Protein AF-A0AA88U934-F1 (afdb_monomer_lite)

Structure (mmCIF, N/CA/C/O backbone):
data_AF-A0AA88U934-F1
#
_entry.id   AF-A0AA88U934-F1
#
loop_
_atom_site.group_PDB
_atom_site.id
_atom_site.type_symbol
_atom_site.label_atom_id
_atom_site.label_alt_id
_atom_site.label_comp_id
_atom_site.label_asym_id
_atom_site.label_entity_id
_atom_site.label_seq_id
_atom_site.pdbx_PDB_ins_code
_atom_site.Cartn_x
_atom_site.Cartn_y
_atom_site.Cartn_z
_atom_site.occupancy
_atom_site.B_iso_or_equiv
_atom_site.auth_seq_id
_atom_site.auth_comp_id
_atom_site.auth_asym_id
_atom_site.auth_atom_id
_atom_site.pdbx_PDB_model_num
ATOM 1 N N . MET A 1 1 ? -17.534 15.400 -15.052 1.00 32.34 1 MET A N 1
ATOM 2 C CA . MET A 1 1 ? -16.244 15.448 -14.337 1.00 32.34 1 MET A CA 1
ATOM 3 C C . MET A 1 1 ? -16.320 14.357 -13.287 1.00 32.34 1 MET A C 1
ATOM 5 O O . MET A 1 1 ? -17.087 14.503 -12.347 1.00 32.34 1 MET A O 1
ATOM 9 N N . ALA A 1 2 ? -15.737 13.192 -13.571 1.00 30.66 2 ALA A N 1
ATOM 10 C CA . ALA A 1 2 ? -15.946 11.992 -12.768 1.00 30.66 2 ALA A CA 1
ATOM 11 C C . ALA A 1 2 ? -15.254 12.165 -11.412 1.00 30.66 2 ALA A C 1
ATOM 13 O O . ALA A 1 2 ? -14.032 12.274 -11.350 1.00 30.66 2 ALA A O 1
ATOM 14 N N . ALA A 1 3 ? -16.046 12.239 -10.345 1.00 33.84 3 ALA A N 1
ATOM 15 C CA . ALA A 1 3 ? -15.540 12.045 -9.000 1.00 33.84 3 ALA A CA 1
ATOM 16 C C . ALA A 1 3 ? -15.044 10.596 -8.919 1.00 33.84 3 ALA A C 1
ATOM 18 O O . ALA A 1 3 ? -15.807 9.667 -9.183 1.00 33.84 3 ALA A O 1
ATOM 19 N N . CYS A 1 4 ? -13.753 10.408 -8.645 1.00 28.98 4 CYS A N 1
ATOM 20 C CA . CYS A 1 4 ? -13.184 9.084 -8.436 1.00 28.98 4 CYS A CA 1
ATOM 21 C C . CYS A 1 4 ? -13.933 8.396 -7.281 1.00 28.98 4 CYS A C 1
ATOM 23 O O . CYS A 1 4 ? -13.966 8.957 -6.185 1.00 28.98 4 CYS A O 1
ATOM 25 N N . PRO A 1 5 ? -14.497 7.194 -7.485 1.00 45.84 5 PRO A N 1
ATOM 26 C CA . PRO A 1 5 ? -15.273 6.501 -6.456 1.00 45.84 5 PRO A CA 1
ATOM 27 C C . PRO A 1 5 ? -14.431 6.030 -5.252 1.00 45.84 5 PRO A C 1
ATOM 29 O O . PRO A 1 5 ? -14.993 5.637 -4.240 1.00 45.84 5 PRO A O 1
ATOM 32 N N . PHE A 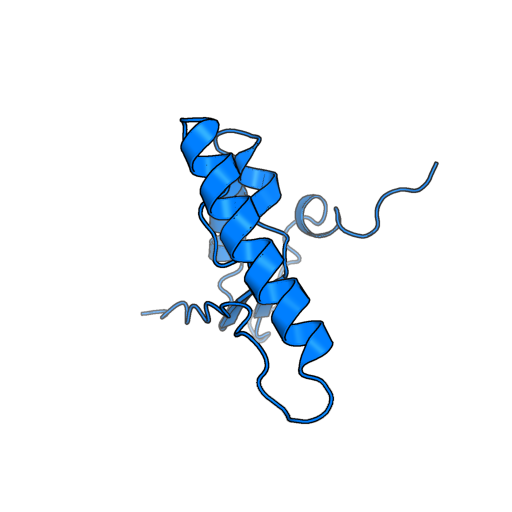1 6 ? -13.098 6.115 -5.323 1.00 43.94 6 PHE A N 1
ATOM 33 C CA . PHE A 1 6 ? -12.167 5.586 -4.315 1.00 43.94 6 PHE A CA 1
ATOM 34 C C . PHE A 1 6 ? -11.698 6.599 -3.254 1.00 43.94 6 PHE A C 1
ATOM 36 O O . PHE A 1 6 ? -11.078 6.220 -2.270 1.00 43.94 6 PHE A O 1
ATOM 43 N N . ALA A 1 7 ? -12.067 7.883 -3.360 1.00 34.25 7 ALA A N 1
ATOM 44 C CA . ALA A 1 7 ? -11.812 8.860 -2.289 1.00 34.25 7 ALA A CA 1
ATOM 45 C C . ALA A 1 7 ? -12.725 8.677 -1.051 1.00 34.25 7 ALA A C 1
ATOM 47 O O . ALA A 1 7 ? -12.629 9.450 -0.096 1.00 34.25 7 ALA A O 1
ATOM 48 N N . PHE A 1 8 ? -13.613 7.675 -1.071 1.00 38.19 8 PHE A N 1
ATOM 49 C CA . PHE A 1 8 ? -14.667 7.455 -0.079 1.00 38.19 8 PHE A CA 1
ATOM 50 C C . PHE A 1 8 ? -14.126 7.283 1.352 1.00 38.19 8 PHE A C 1
ATOM 52 O O . PHE A 1 8 ? -14.714 7.809 2.288 1.00 38.19 8 PHE A O 1
ATOM 59 N N . PHE A 1 9 ? -12.945 6.679 1.535 1.00 41.16 9 PHE A N 1
ATOM 60 C CA . PHE A 1 9 ? -12.376 6.451 2.874 1.00 41.16 9 PHE A CA 1
ATOM 61 C C . PHE A 1 9 ? -11.824 7.718 3.563 1.00 41.16 9 PHE A C 1
ATOM 63 O O . PHE A 1 9 ? -11.494 7.687 4.744 1.00 41.16 9 PHE A O 1
ATOM 70 N N . LEU A 1 10 ? -11.688 8.838 2.840 1.00 40.47 10 LEU A N 1
ATOM 71 C CA . LEU A 1 10 ? -11.171 10.104 3.386 1.00 40.47 10 LEU A CA 1
ATOM 72 C C . LEU A 1 10 ? -12.244 11.183 3.591 1.00 40.47 10 LEU A C 1
ATOM 74 O O . LEU A 1 10 ? -11.912 12.249 4.114 1.00 40.47 10 LEU A O 1
ATOM 78 N N . LEU A 1 11 ? -13.486 10.948 3.154 1.00 40.38 11 LEU A N 1
ATOM 79 C CA . LEU A 1 11 ? -14.584 11.920 3.246 1.00 40.38 11 LEU A CA 1
ATOM 80 C C . LEU A 1 11 ? -15.777 11.446 4.073 1.00 40.38 11 LEU A C 1
ATOM 82 O O . LEU A 1 11 ? -16.623 12.281 4.388 1.00 40.38 11 LEU A O 1
ATOM 86 N N . ASP A 1 12 ? -15.849 10.167 4.433 1.00 43.16 12 ASP A N 1
ATOM 87 C CA . ASP A 1 12 ? -16.814 9.737 5.435 1.00 43.16 12 ASP A CA 1
ATOM 88 C C . ASP A 1 12 ? -16.245 10.076 6.818 1.00 43.16 12 ASP A C 1
ATOM 90 O O . ASP A 1 12 ? -15.154 9.636 7.194 1.00 43.16 12 ASP A O 1
ATOM 94 N N . GLU A 1 13 ? -16.953 10.929 7.562 1.00 49.47 13 GLU A N 1
ATOM 95 C CA . GLU A 1 13 ? -16.777 11.006 9.014 1.00 49.47 13 GLU A CA 1
ATOM 96 C C . GLU A 1 13 ? -16.865 9.575 9.557 1.00 49.47 13 GLU A C 1
ATOM 98 O O . GLU A 1 13 ? -17.697 8.821 9.051 1.00 49.47 13 GLU A O 1
ATOM 103 N N . PRO A 1 14 ? -16.044 9.170 10.546 1.00 55.09 14 PRO A N 1
ATOM 104 C CA . PRO A 1 14 ? -16.103 7.812 11.070 1.00 55.09 14 PRO A CA 1
ATOM 105 C C . PRO A 1 14 ? -17.542 7.526 11.499 1.00 55.09 14 PRO A C 1
ATOM 107 O O . PRO A 1 14 ? -18.032 8.099 12.479 1.00 55.09 14 PRO A O 1
ATOM 110 N N . GLU A 1 15 ? -18.236 6.690 10.723 1.00 57.31 15 GLU A N 1
ATOM 111 C CA . GLU A 1 15 ? -19.594 6.282 11.035 1.00 57.31 15 GLU A CA 1
ATOM 112 C C . GLU A 1 15 ? -19.554 5.712 12.454 1.00 57.31 15 GLU A C 1
ATOM 114 O O . GLU A 1 15 ? -18.669 4.924 12.801 1.00 57.31 15 GLU A O 1
ATOM 119 N N . LYS A 1 16 ? -20.434 6.199 13.336 1.00 56.50 16 LYS A N 1
ATOM 120 C CA . LYS A 1 16 ? -20.477 5.717 14.717 1.00 56.50 16 LYS A CA 1
ATOM 121 C C . LYS A 1 16 ? -20.976 4.282 14.701 1.00 56.50 16 LYS A C 1
ATOM 123 O O . LYS A 1 16 ? -22.177 4.037 14.722 1.00 56.50 16 LYS A O 1
ATOM 128 N N . VAL A 1 17 ? -20.024 3.366 14.696 1.00 64.62 17 VAL A N 1
ATOM 129 C CA . VAL A 1 17 ? -20.227 1.931 14.856 1.00 64.62 17 VAL A CA 1
ATOM 130 C C . VAL A 1 17 ? -20.993 1.710 16.159 1.00 64.62 17 VAL A C 1
ATOM 132 O O . VAL A 1 17 ? -20.597 2.222 17.213 1.00 64.62 17 VAL A O 1
ATOM 135 N N . GLY A 1 18 ? -22.116 0.993 16.085 1.00 69.00 18 GLY A N 1
ATOM 136 C CA . GLY A 1 18 ? -22.880 0.624 17.275 1.00 69.00 18 GLY A CA 1
ATOM 137 C C . GLY A 1 18 ? -22.022 -0.206 18.235 1.00 69.00 18 GLY A C 1
ATOM 138 O O . GLY A 1 18 ? -21.137 -0.933 17.799 1.00 69.00 18 GLY A O 1
ATOM 139 N N . GLU A 1 19 ? -22.277 -0.128 19.544 1.00 68.62 19 GLU A N 1
ATOM 140 C CA . GLU A 1 19 ? -21.442 -0.802 20.560 1.00 68.62 19 GLU A CA 1
ATOM 141 C C . GLU A 1 19 ? -21.344 -2.334 20.373 1.00 68.62 19 GLU A C 1
ATOM 143 O O . GLU A 1 19 ? -20.374 -2.942 20.823 1.00 68.62 19 GLU A O 1
ATOM 148 N N . ASP A 1 20 ? -22.296 -2.937 19.653 1.00 76.94 20 ASP A N 1
ATOM 149 C CA . ASP A 1 20 ? -22.354 -4.373 19.349 1.00 76.94 20 ASP A CA 1
ATOM 150 C C . ASP A 1 20 ? -21.838 -4.752 17.945 1.00 76.94 20 ASP A C 1
ATOM 152 O O . ASP A 1 20 ? -21.811 -5.936 17.589 1.00 76.94 20 ASP A O 1
ATOM 156 N N . GLU A 1 21 ? -21.426 -3.786 17.121 1.00 77.00 21 GLU A N 1
ATOM 157 C CA . GLU A 1 21 ? -21.001 -4.046 15.746 1.00 77.00 21 GLU A CA 1
ATOM 158 C C . GLU A 1 21 ? -19.491 -4.304 15.639 1.00 77.00 21 GLU A C 1
ATOM 160 O O . GLU A 1 21 ? -18.649 -3.696 16.301 1.00 77.00 21 GLU A O 1
ATOM 165 N N . VAL A 1 22 ? -19.135 -5.258 14.780 1.00 82.00 22 VAL A N 1
ATOM 166 C CA . VAL A 1 22 ? -17.747 -5.625 14.512 1.00 82.00 22 VAL A CA 1
ATOM 167 C C . VAL A 1 22 ? -17.288 -4.980 13.218 1.00 82.00 22 VAL A C 1
ATOM 169 O O . VAL A 1 22 ? -17.780 -5.315 12.146 1.00 82.00 22 VAL A O 1
ATOM 172 N N . VAL A 1 23 ? -16.256 -4.147 13.314 1.00 82.19 23 VAL A N 1
ATOM 173 C CA . VAL A 1 23 ? -15.651 -3.491 12.152 1.00 82.19 23 VAL A CA 1
ATOM 174 C C . VAL A 1 23 ? -14.476 -4.305 11.634 1.00 82.19 23 VAL A C 1
ATOM 176 O O . VAL A 1 23 ? -13.584 -4.702 12.394 1.00 82.19 23 VAL A O 1
ATOM 179 N N . ALA A 1 24 ? -14.448 -4.495 10.321 1.00 84.12 24 ALA A N 1
ATOM 180 C CA . ALA A 1 24 ? -13.269 -4.908 9.580 1.00 84.12 24 ALA A CA 1
ATOM 181 C C . ALA A 1 24 ? -12.897 -3.796 8.598 1.00 84.12 24 ALA A C 1
ATOM 183 O O . ALA A 1 24 ? -13.759 -3.257 7.908 1.00 84.12 24 ALA A O 1
ATOM 184 N N . VAL A 1 25 ? -11.613 -3.460 8.532 1.00 84.00 25 VAL A N 1
ATOM 185 C CA . VAL A 1 25 ? -11.086 -2.491 7.570 1.00 84.00 25 VAL A CA 1
ATOM 186 C C . VAL A 1 25 ? -10.306 -3.255 6.514 1.00 84.00 25 VAL A C 1
ATOM 188 O O . VAL A 1 25 ? -9.423 -4.041 6.845 1.00 84.00 25 VAL A O 1
ATOM 191 N N . ASN A 1 26 ? -10.629 -3.017 5.247 1.00 85.69 26 ASN A N 1
ATOM 192 C CA . ASN A 1 26 ? -9.917 -3.588 4.114 1.00 85.69 26 ASN A CA 1
ATOM 193 C C . ASN A 1 26 ? -9.337 -2.472 3.251 1.00 85.69 26 ASN A C 1
ATOM 195 O O . ASN A 1 26 ? -10.077 -1.630 2.748 1.00 85.69 26 ASN A O 1
ATOM 199 N N . SER A 1 27 ? -8.021 -2.484 3.079 1.00 84.25 27 SER A N 1
ATOM 200 C CA . SER A 1 27 ? -7.274 -1.531 2.269 1.00 84.25 27 SER A CA 1
ATOM 201 C C . SER A 1 27 ? -6.541 -2.281 1.162 1.00 84.25 27 SER A C 1
ATOM 203 O O . SER A 1 27 ? -5.756 -3.188 1.437 1.00 84.25 27 SER A O 1
ATOM 205 N N . VAL A 1 28 ? -6.820 -1.930 -0.094 1.00 84.06 28 VAL A N 1
ATOM 206 C CA . VAL A 1 28 ? -6.267 -2.609 -1.271 1.00 84.06 28 VAL A CA 1
ATOM 207 C C . VAL A 1 28 ? -5.715 -1.566 -2.231 1.00 84.06 28 VAL A C 1
ATOM 209 O O . VAL A 1 28 ? -6.483 -0.921 -2.932 1.00 84.06 28 VAL A O 1
ATOM 212 N N . PHE A 1 29 ? -4.390 -1.416 -2.267 1.00 84.81 29 PHE A N 1
ATOM 213 C CA . PHE A 1 29 ? -3.671 -0.428 -3.078 1.00 84.81 29 PHE A CA 1
ATOM 214 C C . PHE A 1 29 ? -4.060 1.031 -2.781 1.00 84.81 29 PHE A C 1
ATOM 216 O O . PHE A 1 29 ? -4.058 1.870 -3.679 1.00 84.81 29 PHE A O 1
ATOM 223 N N . GLU A 1 30 ? -4.365 1.347 -1.519 1.00 86.06 30 GLU A N 1
ATOM 224 C CA . GLU A 1 30 ? -4.853 2.674 -1.101 1.00 86.06 30 GLU A CA 1
ATOM 225 C C . GLU A 1 30 ? -3.854 3.453 -0.232 1.00 86.06 30 GLU A C 1
ATOM 227 O O . GLU A 1 30 ? -3.964 4.674 -0.105 1.00 86.06 30 GLU A O 1
ATOM 232 N N . LEU A 1 31 ? -2.873 2.792 0.394 1.00 88.06 31 LEU A N 1
ATOM 233 C CA . LEU A 1 31 ? -1.941 3.456 1.312 1.00 88.06 31 LEU A CA 1
ATOM 234 C C . LEU A 1 31 ? -0.725 4.031 0.587 1.00 88.06 31 LEU A C 1
ATOM 236 O O . LEU A 1 31 ? -0.247 5.105 0.959 1.00 88.06 31 LEU A O 1
ATOM 240 N N . HIS A 1 32 ? -0.227 3.366 -0.460 1.00 87.56 32 HIS A N 1
ATOM 241 C CA . HIS A 1 32 ? 0.956 3.838 -1.187 1.00 87.56 32 HIS A CA 1
ATOM 242 C C . HIS A 1 32 ? 0.817 5.253 -1.800 1.00 87.56 32 HIS A C 1
ATOM 244 O O . HIS A 1 32 ? 1.812 5.984 -1.774 1.00 87.56 32 HIS A O 1
ATOM 250 N N . PRO A 1 33 ? -0.357 5.737 -2.274 1.00 89.50 33 PRO A N 1
ATOM 251 C CA . PRO A 1 33 ? -0.496 7.112 -2.761 1.00 89.50 33 PRO A CA 1
ATOM 252 C C . PRO A 1 33 ? -0.352 8.157 -1.646 1.00 89.50 33 PRO A C 1
ATOM 254 O O . PRO A 1 33 ? 0.050 9.294 -1.909 1.00 89.50 33 PRO A O 1
ATOM 257 N N . LEU A 1 34 ? -0.651 7.790 -0.393 1.00 89.31 34 LEU A N 1
ATOM 258 C CA . LEU A 1 34 ? -0.531 8.691 0.758 1.00 89.31 34 LEU A CA 1
ATOM 259 C C . LEU A 1 34 ? 0.927 9.068 1.035 1.00 89.31 34 LEU A C 1
ATOM 261 O O . LEU A 1 34 ? 1.177 10.146 1.568 1.00 89.31 34 LEU A O 1
ATOM 265 N N . LEU A 1 35 ? 1.892 8.247 0.605 1.00 88.50 35 LEU A N 1
ATOM 266 C CA . LEU A 1 35 ? 3.325 8.525 0.749 1.00 88.50 35 LEU A CA 1
ATOM 267 C C . LEU A 1 35 ? 3.774 9.783 -0.015 1.00 88.50 35 LEU A C 1
ATOM 269 O O . LEU A 1 35 ? 4.791 10.379 0.334 1.00 88.50 35 LEU A O 1
ATOM 273 N N . ALA A 1 36 ? 3.005 10.237 -1.012 1.00 89.19 36 ALA A N 1
ATOM 274 C CA . ALA A 1 36 ? 3.275 11.485 -1.729 1.00 89.19 36 ALA A CA 1
ATOM 275 C C . ALA A 1 36 ? 3.023 12.746 -0.878 1.00 89.19 36 ALA A C 1
ATOM 277 O O . ALA A 1 36 ? 3.428 13.846 -1.259 1.00 89.19 36 ALA A O 1
ATOM 278 N N . ARG A 1 37 ? 2.324 12.612 0.257 1.00 90.00 37 ARG A N 1
ATOM 279 C CA . ARG A 1 37 ? 1.963 13.715 1.153 1.00 90.00 37 ARG A CA 1
ATOM 280 C C . ARG A 1 37 ? 2.493 13.417 2.561 1.00 90.00 37 ARG A C 1
ATOM 282 O O . ARG A 1 37 ? 1.940 12.547 3.232 1.00 90.00 37 ARG A O 1
ATOM 289 N N . PRO A 1 38 ? 3.515 14.145 3.045 1.00 90.38 38 PRO A N 1
ATOM 290 C CA . PRO A 1 38 ? 4.032 13.953 4.399 1.00 90.38 38 PRO A CA 1
ATOM 291 C C . PRO A 1 38 ? 2.911 14.027 5.447 1.00 90.38 38 PRO A C 1
ATOM 293 O O . PRO A 1 38 ? 2.109 14.963 5.420 1.00 90.38 38 PRO A O 1
ATOM 296 N N . GLY A 1 39 ? 2.836 13.053 6.356 1.00 88.81 39 GLY A N 1
ATOM 297 C CA . GLY A 1 39 ? 1.829 13.023 7.424 1.00 88.81 39 GLY A CA 1
ATOM 298 C C . GLY A 1 39 ? 0.470 12.413 7.043 1.00 88.81 39 GLY A C 1
ATOM 299 O O . GLY A 1 39 ? -0.384 12.231 7.915 1.00 88.81 39 GLY A O 1
ATOM 300 N N . ALA A 1 40 ? 0.210 12.134 5.759 1.00 88.25 40 ALA A N 1
ATOM 301 C CA . ALA A 1 40 ? -1.105 11.658 5.322 1.00 88.25 40 ALA A CA 1
ATOM 302 C C . ALA A 1 40 ? -1.376 10.207 5.741 1.00 88.25 40 ALA A C 1
ATOM 304 O O . ALA A 1 40 ? -2.495 9.890 6.148 1.00 88.25 40 ALA A O 1
ATOM 305 N N . ILE A 1 41 ? -0.361 9.341 5.679 1.00 88.38 41 ILE A N 1
ATOM 306 C CA . ILE A 1 41 ? -0.497 7.935 6.072 1.00 88.38 41 ILE A CA 1
ATOM 307 C C . ILE A 1 41 ? -0.717 7.808 7.582 1.00 88.38 41 ILE A C 1
ATOM 309 O O . ILE A 1 41 ? -1.588 7.061 8.020 1.00 88.38 41 ILE A O 1
ATOM 313 N N . GLU A 1 42 ? -0.017 8.609 8.383 1.00 89.62 42 GLU A N 1
ATOM 314 C CA . GLU A 1 42 ? -0.165 8.648 9.835 1.00 89.62 42 GLU A CA 1
ATOM 315 C C . GLU A 1 42 ? -1.571 9.097 10.234 1.00 89.62 42 GLU A C 1
ATOM 317 O O . GLU A 1 42 ? -2.168 8.518 11.144 1.00 89.62 42 GLU A O 1
ATOM 322 N N . LYS A 1 43 ? -2.131 10.088 9.526 1.00 88.19 43 LYS A N 1
ATOM 323 C CA . LYS A 1 43 ? -3.509 10.544 9.743 1.00 88.19 43 LYS A CA 1
ATOM 324 C C . LYS A 1 43 ? -4.524 9.430 9.466 1.00 88.19 43 LYS A C 1
ATOM 326 O O . LYS A 1 43 ? -5.402 9.200 10.294 1.00 88.19 43 LYS A O 1
ATOM 331 N N . VAL A 1 44 ? -4.391 8.722 8.342 1.00 87.44 44 VAL A N 1
ATOM 332 C CA . VAL A 1 44 ? -5.295 7.615 7.976 1.00 87.44 44 VAL A CA 1
ATOM 333 C C . VAL A 1 44 ? -5.183 6.458 8.965 1.00 87.44 44 VAL A C 1
ATOM 335 O O . VAL A 1 44 ? -6.198 5.983 9.466 1.00 87.44 44 VAL A O 1
ATOM 338 N N . LEU A 1 45 ? -3.967 6.044 9.323 1.00 87.94 45 LEU A N 1
ATOM 339 C CA . LEU A 1 45 ? -3.761 4.969 10.296 1.00 87.94 45 LEU A CA 1
ATOM 340 C C . LEU A 1 45 ? -4.265 5.341 11.699 1.00 87.94 45 LEU A C 1
ATOM 342 O O . LEU A 1 45 ? -4.751 4.473 12.425 1.00 87.94 45 LEU A O 1
ATOM 346 N N . SER A 1 46 ? -4.199 6.624 12.071 1.00 87.88 46 SER A N 1
ATOM 347 C CA . SER A 1 46 ? -4.779 7.121 13.324 1.00 87.88 46 SER A CA 1
ATOM 348 C C . SER A 1 46 ? -6.306 7.006 13.317 1.00 87.88 46 SER A C 1
ATOM 350 O O . SER A 1 46 ? -6.866 6.453 14.260 1.00 87.88 46 SER A O 1
ATOM 352 N N . ALA A 1 47 ? -6.967 7.411 12.228 1.00 86.38 47 ALA A N 1
ATOM 353 C CA . ALA A 1 47 ? -8.416 7.255 12.069 1.00 86.38 47 ALA A CA 1
ATOM 354 C C . ALA A 1 47 ? -8.844 5.773 12.072 1.00 86.38 47 ALA A C 1
ATOM 356 O O . ALA A 1 47 ? -9.790 5.392 12.759 1.00 86.38 47 ALA A O 1
ATOM 357 N N . VAL A 1 48 ? -8.092 4.903 11.387 1.00 85.56 48 VAL A N 1
ATOM 358 C CA . VAL A 1 48 ? -8.320 3.446 11.412 1.00 85.56 48 VAL A CA 1
ATOM 35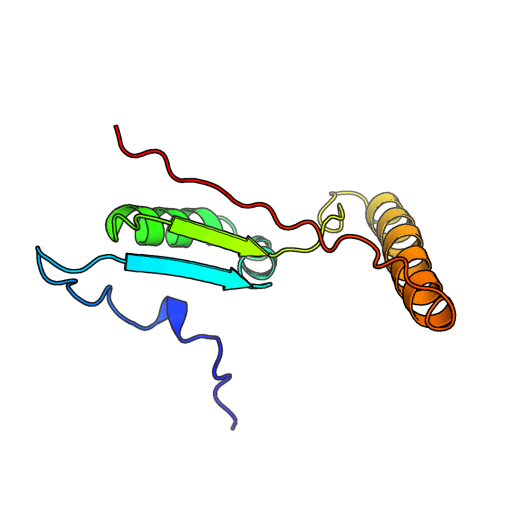9 C C . VAL A 1 48 ? -8.226 2.888 12.828 1.00 85.56 48 VAL A C 1
ATOM 361 O O . VAL A 1 48 ? -9.031 2.044 13.216 1.00 85.56 48 VAL A O 1
ATOM 364 N N . LYS A 1 49 ? -7.282 3.377 13.633 1.00 85.56 49 LYS A N 1
ATOM 365 C CA . LYS A 1 49 ? -7.144 2.968 15.033 1.00 85.56 49 LYS A CA 1
ATOM 366 C C . LYS A 1 49 ? -8.316 3.439 15.902 1.00 85.56 49 LYS A C 1
ATOM 368 O O . LYS A 1 49 ? -8.744 2.690 16.780 1.00 85.56 49 LYS A O 1
ATOM 373 N N . GLU A 1 50 ? -8.838 4.642 15.667 1.00 85.38 50 GLU A N 1
ATOM 374 C CA . GLU A 1 50 ? -9.994 5.194 16.392 1.00 85.38 50 GLU A CA 1
ATOM 375 C C . GLU A 1 50 ? -11.281 4.393 16.149 1.00 85.38 50 GLU A C 1
ATOM 377 O O . GLU A 1 50 ? -12.073 4.230 17.079 1.00 85.38 50 GLU A O 1
ATOM 382 N N . MET A 1 51 ? -11.432 3.795 14.962 1.00 82.12 51 MET A N 1
ATOM 383 C CA . MET A 1 51 ? -12.536 2.878 14.632 1.00 82.12 51 MET A CA 1
ATOM 384 C C . MET A 1 51 ? -12.473 1.527 15.367 1.00 82.12 51 MET A C 1
ATOM 386 O O . MET A 1 51 ? -13.436 0.766 15.325 1.00 82.12 51 MET A O 1
ATOM 390 N N . LYS A 1 52 ? -11.353 1.205 16.035 1.00 82.31 52 LYS A N 1
ATOM 391 C CA . LYS A 1 52 ? -11.130 -0.056 16.771 1.00 82.31 52 LYS A CA 1
ATOM 392 C C . LYS A 1 52 ? -11.535 -1.323 15.985 1.00 82.31 52 LYS A C 1
ATOM 394 O O . LYS A 1 52 ? -12.238 -2.178 16.533 1.00 82.31 52 LYS A O 1
ATOM 399 N N . PRO A 1 53 ? -11.081 -1.500 14.729 1.00 83.38 53 PRO A N 1
ATOM 400 C CA . PRO A 1 53 ? -11.432 -2.681 13.956 1.00 83.38 53 PRO A CA 1
ATOM 401 C C . PRO A 1 53 ? -10.914 -3.957 14.622 1.00 83.38 53 PRO A C 1
ATOM 403 O O . PRO A 1 53 ? -9.836 -3.965 15.227 1.00 83.38 53 PRO A O 1
ATOM 406 N N . LYS A 1 54 ? -11.662 -5.056 14.476 1.00 82.75 54 LYS A N 1
ATOM 407 C CA . LYS A 1 54 ? -11.175 -6.392 14.854 1.00 82.75 54 LYS A CA 1
ATOM 408 C C . LYS A 1 54 ? -10.130 -6.911 13.871 1.00 82.75 54 LYS A C 1
ATOM 410 O O . LYS A 1 54 ? -9.252 -7.672 14.264 1.00 82.75 54 LYS A O 1
ATOM 415 N N . ILE A 1 55 ? -10.247 -6.539 12.596 1.00 80.06 55 ILE A N 1
ATOM 416 C CA . ILE A 1 55 ? -9.364 -6.996 11.519 1.00 80.06 55 ILE A CA 1
ATOM 417 C C . ILE A 1 55 ? -9.042 -5.809 10.610 1.00 80.06 55 ILE A C 1
ATOM 419 O O . ILE A 1 55 ? -9.946 -5.083 10.204 1.00 80.06 55 ILE A O 1
ATOM 423 N N . LEU A 1 56 ? -7.761 -5.642 10.283 1.00 83.56 56 LEU A N 1
ATOM 424 C CA . LEU A 1 56 ? -7.278 -4.739 9.244 1.00 83.56 56 LEU A CA 1
ATOM 425 C C . LEU A 1 56 ? -6.541 -5.571 8.188 1.00 83.56 56 LEU A C 1
ATOM 427 O O . LEU A 1 56 ? -5.508 -6.171 8.480 1.00 83.56 56 LEU A O 1
ATOM 431 N N . THR A 1 57 ? -7.057 -5.621 6.966 1.00 82.44 57 THR A N 1
ATOM 432 C CA . THR A 1 57 ? -6.364 -6.237 5.829 1.00 82.44 57 THR A CA 1
ATOM 433 C C . THR A 1 57 ? -5.727 -5.156 4.973 1.00 82.44 57 THR A C 1
ATOM 435 O O . THR A 1 57 ? -6.373 -4.162 4.646 1.00 82.44 57 THR A O 1
ATOM 438 N N . VAL A 1 58 ? -4.454 -5.348 4.623 1.00 83.56 58 VAL A N 1
ATOM 439 C CA . VAL A 1 58 ? -3.698 -4.435 3.764 1.00 83.56 58 VAL A CA 1
ATOM 440 C C . VAL A 1 58 ? -3.109 -5.231 2.606 1.00 83.56 58 VAL A C 1
ATOM 442 O O . VAL A 1 58 ? -2.404 -6.222 2.804 1.00 83.56 58 VAL A O 1
ATOM 445 N N . VAL A 1 59 ? -3.411 -4.795 1.390 1.00 82.62 59 VAL A N 1
ATOM 446 C CA . VAL A 1 59 ? -2.866 -5.350 0.151 1.00 82.62 59 VAL A CA 1
ATOM 447 C C . VAL A 1 59 ? -2.134 -4.226 -0.563 1.00 82.62 59 VAL A C 1
ATOM 449 O O . VAL A 1 59 ? -2.751 -3.232 -0.933 1.00 82.62 59 VAL A O 1
ATOM 452 N N . GLU A 1 60 ? -0.822 -4.364 -0.731 1.00 84.19 60 GLU A N 1
ATOM 453 C CA . GLU A 1 60 ? 0.042 -3.349 -1.344 1.00 84.19 60 GLU A CA 1
ATOM 454 C C . GLU A 1 60 ? 1.108 -4.004 -2.234 1.00 84.19 60 GLU A C 1
ATOM 456 O O . GLU A 1 60 ? 1.279 -5.224 -2.228 1.00 84.19 60 GLU A O 1
ATOM 461 N N . GLN A 1 61 ? 1.820 -3.199 -3.031 1.00 85.12 61 GLN A N 1
ATOM 462 C CA . GLN A 1 61 ? 2.925 -3.704 -3.853 1.00 85.12 61 GLN A CA 1
ATOM 463 C C . GLN A 1 61 ? 4.132 -4.049 -2.975 1.00 85.12 61 GLN A C 1
ATOM 465 O O . GLN A 1 61 ? 4.655 -3.198 -2.254 1.00 85.12 61 GLN A O 1
ATOM 470 N N . GLU A 1 62 ? 4.622 -5.282 -3.088 1.00 84.56 62 GLU A N 1
ATOM 471 C CA . GLU A 1 62 ? 5.854 -5.733 -2.437 1.00 84.56 62 GLU A CA 1
ATOM 472 C C . GLU A 1 62 ? 7.081 -5.325 -3.269 1.00 84.56 62 GLU A C 1
ATOM 474 O O . GLU A 1 62 ? 7.685 -6.126 -3.976 1.00 84.56 62 GLU A O 1
ATOM 479 N N . SER A 1 63 ? 7.407 -4.032 -3.241 1.00 83.69 63 SER A N 1
ATOM 480 C CA . SER A 1 63 ? 8.520 -3.458 -4.012 1.00 83.69 63 SER A CA 1
ATOM 481 C C . SER A 1 63 ? 8.956 -2.111 -3.444 1.00 83.69 63 SER A C 1
ATOM 483 O O . SER A 1 63 ? 8.117 -1.310 -3.021 1.00 83.69 63 SER A O 1
ATOM 485 N N . ASN A 1 64 ? 10.256 -1.809 -3.474 1.00 87.00 64 ASN A N 1
ATOM 486 C CA . ASN A 1 64 ? 10.769 -0.522 -3.004 1.00 87.00 64 ASN A CA 1
ATOM 487 C C . ASN A 1 64 ? 10.800 0.537 -4.121 1.00 87.00 64 ASN A C 1
ATOM 489 O O . ASN A 1 64 ? 11.857 0.963 -4.586 1.00 87.00 64 ASN A O 1
ATOM 493 N N . HIS A 1 65 ? 9.623 1.018 -4.520 1.00 89.25 65 HIS A N 1
ATOM 494 C CA . HIS A 1 65 ? 9.494 2.088 -5.520 1.00 89.25 65 HIS A CA 1
ATOM 495 C C . HIS A 1 65 ? 9.592 3.508 -4.940 1.00 89.25 65 HIS A C 1
ATOM 497 O O . HIS A 1 65 ? 9.480 4.478 -5.685 1.00 89.25 65 HIS A O 1
ATOM 503 N N . ASN A 1 66 ? 9.813 3.662 -3.631 1.00 89.50 66 ASN A N 1
ATOM 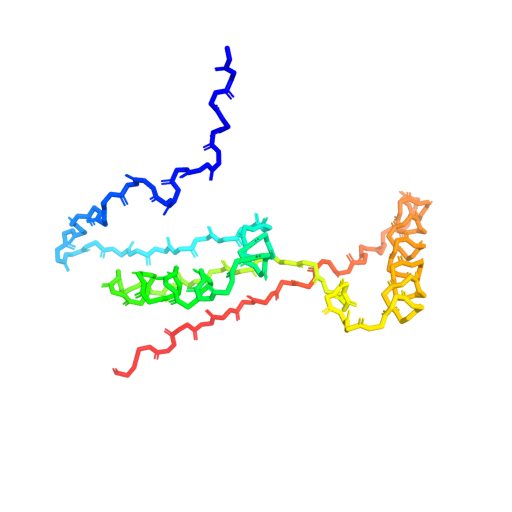504 C CA . ASN A 1 66 ? 9.867 4.967 -2.958 1.00 89.50 66 ASN A CA 1
ATOM 505 C C . ASN A 1 66 ? 11.269 5.321 -2.421 1.00 89.50 66 ASN A C 1
ATOM 507 O O . ASN A 1 66 ? 11.422 6.235 -1.612 1.00 89.50 66 ASN A O 1
ATOM 511 N N . GLY A 1 67 ? 12.312 4.602 -2.854 1.00 89.88 67 GLY A N 1
ATOM 512 C CA . GLY A 1 67 ? 13.696 4.911 -2.489 1.00 89.88 67 GLY A CA 1
ATOM 513 C C . GLY A 1 67 ? 14.128 6.321 -2.937 1.00 89.88 67 GLY A C 1
ATOM 514 O O . GLY A 1 67 ? 13.604 6.840 -3.925 1.00 89.88 67 GLY A O 1
ATOM 515 N N . PRO A 1 68 ? 15.099 6.966 -2.265 1.00 91.94 68 PRO A N 1
ATOM 516 C CA . PRO A 1 68 ? 15.503 8.344 -2.574 1.00 91.94 68 PRO A CA 1
ATOM 517 C C . PRO A 1 68 ? 16.212 8.471 -3.933 1.00 91.94 68 PRO A C 1
ATOM 519 O O . PRO A 1 68 ? 16.050 9.470 -4.639 1.00 91.94 68 PRO A O 1
ATOM 522 N N . MET A 1 69 ? 16.957 7.441 -4.337 1.00 96.38 69 MET A N 1
ATOM 523 C CA . MET A 1 69 ? 17.763 7.429 -5.557 1.00 96.38 69 MET A CA 1
ATOM 524 C C . MET A 1 69 ? 16.956 6.934 -6.760 1.00 96.38 69 MET A C 1
ATOM 526 O O . MET A 1 69 ? 16.282 5.911 -6.693 1.00 96.38 69 MET A O 1
ATOM 530 N N . PHE A 1 70 ? 17.047 7.645 -7.890 1.00 95.56 70 PHE A N 1
ATOM 531 C CA . PHE A 1 70 ? 16.339 7.261 -9.118 1.00 95.56 70 PHE A CA 1
ATOM 532 C C . PHE A 1 70 ? 16.783 5.900 -9.658 1.00 95.56 70 PHE A C 1
ATOM 534 O O . PHE A 1 70 ? 15.929 5.106 -10.035 1.00 95.56 70 PHE A O 1
ATOM 541 N N . LEU A 1 71 ? 18.095 5.644 -9.702 1.00 96.69 71 LEU A N 1
ATOM 542 C CA . LEU A 1 71 ? 18.633 4.414 -10.282 1.00 96.69 71 LEU A CA 1
ATOM 543 C C . LEU A 1 71 ? 18.134 3.180 -9.522 1.00 96.69 71 LEU A C 1
ATOM 545 O O . LEU A 1 71 ? 17.679 2.235 -10.155 1.00 96.69 71 LEU A O 1
ATOM 549 N N . ASP A 1 72 ? 18.125 3.242 -8.190 1.00 94.50 72 ASP A N 1
ATOM 550 C CA . ASP A 1 72 ? 17.603 2.174 -7.334 1.00 94.50 72 ASP A CA 1
ATOM 551 C C . ASP A 1 72 ? 16.115 1.937 -7.614 1.00 94.50 72 ASP A C 1
ATOM 553 O O . ASP A 1 72 ? 15.723 0.817 -7.922 1.00 94.50 72 ASP A O 1
ATOM 557 N N . ARG A 1 73 ? 15.289 2.999 -7.628 1.00 94.81 73 ARG A N 1
ATOM 558 C CA . ARG A 1 73 ? 13.862 2.874 -7.982 1.00 94.81 73 ARG A CA 1
ATOM 559 C C . ARG A 1 73 ? 13.667 2.252 -9.362 1.00 94.81 73 ARG A C 1
ATOM 561 O O . ARG A 1 73 ? 12.762 1.443 -9.539 1.00 94.81 73 ARG A O 1
ATOM 568 N N . PHE A 1 74 ? 14.473 2.655 -10.341 1.00 96.06 74 PHE A N 1
ATOM 569 C CA . PHE A 1 74 ? 14.365 2.182 -11.718 1.00 96.06 74 PHE A CA 1
ATOM 570 C C . PHE A 1 74 ? 14.722 0.696 -11.837 1.00 96.06 74 PHE A C 1
ATOM 572 O O . PHE A 1 74 ? 13.968 -0.053 -12.450 1.00 96.06 74 PHE A O 1
ATOM 579 N N . ILE A 1 75 ? 15.827 0.265 -11.221 1.00 95.19 75 ILE A N 1
ATOM 580 C CA . ILE A 1 75 ? 16.267 -1.137 -11.220 1.00 95.19 75 ILE A CA 1
ATOM 581 C C . ILE A 1 75 ? 15.250 -2.019 -10.487 1.00 95.19 75 ILE A C 1
ATOM 583 O O . ILE A 1 75 ? 14.821 -3.031 -11.037 1.00 95.19 75 ILE A O 1
ATOM 587 N N . GLU A 1 76 ? 14.804 -1.604 -9.299 1.00 92.50 76 GLU A N 1
ATOM 588 C CA . GLU A 1 76 ? 13.769 -2.317 -8.539 1.00 92.50 76 GLU A CA 1
ATOM 589 C C . GLU A 1 76 ? 12.460 -2.429 -9.332 1.00 92.50 76 GLU A C 1
ATOM 591 O O . GLU A 1 76 ? 11.897 -3.516 -9.443 1.00 92.50 76 GLU A O 1
ATOM 596 N N . SER A 1 77 ? 12.020 -1.338 -9.973 1.00 92.94 77 SER A N 1
ATOM 597 C CA . SER A 1 77 ? 10.823 -1.354 -10.826 1.00 92.94 77 SER A CA 1
ATOM 598 C C . SER A 1 77 ? 10.967 -2.329 -11.989 1.00 92.94 77 SER A C 1
ATOM 600 O O . SER A 1 77 ? 10.033 -3.071 -12.286 1.00 92.94 77 SER A O 1
ATOM 602 N N . LEU A 1 78 ? 12.127 -2.351 -12.650 1.00 94.62 78 LEU A N 1
ATOM 603 C CA . LEU A 1 78 ? 12.375 -3.282 -13.748 1.00 94.62 78 LEU A CA 1
ATOM 604 C C . LEU A 1 78 ? 12.292 -4.737 -13.281 1.00 94.62 78 LEU A C 1
ATOM 606 O O . LEU A 1 78 ? 11.618 -5.533 -13.931 1.00 94.62 78 LEU A O 1
ATOM 610 N N . HIS A 1 79 ? 12.919 -5.085 -12.156 1.00 90.50 79 HIS A N 1
ATOM 611 C CA . HIS A 1 79 ? 12.856 -6.445 -11.617 1.00 90.50 79 HIS A CA 1
ATOM 612 C C . HIS A 1 79 ? 11.439 -6.845 -11.195 1.00 90.50 79 HIS A C 1
ATOM 614 O O . HIS A 1 79 ? 10.986 -7.946 -11.528 1.00 90.50 79 HIS A O 1
ATOM 620 N N . TYR A 1 80 ? 10.726 -5.945 -10.514 1.00 89.06 80 TYR A N 1
ATOM 621 C CA . TYR A 1 80 ? 9.354 -6.171 -10.073 1.00 89.06 80 TYR A CA 1
ATOM 622 C C . TYR A 1 80 ? 8.409 -6.404 -11.256 1.00 89.06 80 TYR A C 1
ATOM 624 O O . TYR A 1 80 ? 7.750 -7.442 -11.332 1.00 89.06 80 TYR A O 1
ATOM 632 N N . TYR A 1 81 ? 8.379 -5.479 -12.221 1.00 90.31 81 TYR A N 1
ATOM 633 C CA . TYR A 1 81 ? 7.489 -5.609 -13.373 1.00 90.31 81 TYR A CA 1
ATOM 634 C C . TYR A 1 81 ? 7.899 -6.752 -14.305 1.00 90.31 81 TYR A C 1
ATOM 636 O O . TYR A 1 81 ? 7.005 -7.409 -14.825 1.00 90.31 81 TYR A O 1
ATOM 644 N N . SER A 1 82 ? 9.193 -7.055 -14.474 1.00 89.62 82 SER A N 1
ATOM 645 C CA . SER A 1 82 ? 9.628 -8.246 -15.226 1.00 89.62 82 SER A CA 1
ATOM 646 C C . SER A 1 82 ? 9.038 -9.516 -14.621 1.00 89.62 82 SER A C 1
ATOM 648 O O . SER A 1 82 ? 8.381 -10.269 -15.323 1.00 89.62 82 SER A O 1
ATOM 650 N N . THR A 1 83 ? 9.171 -9.699 -13.304 1.00 86.81 83 THR A N 1
ATOM 651 C CA . THR A 1 83 ? 8.641 -10.881 -12.604 1.00 86.81 83 THR A CA 1
ATOM 652 C C . THR A 1 83 ? 7.114 -10.967 -12.711 1.00 86.81 83 THR A C 1
ATOM 654 O O . THR A 1 83 ? 6.553 -12.048 -12.896 1.00 86.81 83 THR A O 1
ATOM 657 N N . LEU A 1 84 ? 6.421 -9.825 -12.626 1.00 85.31 84 LEU A N 1
ATOM 658 C CA . LEU A 1 84 ? 4.976 -9.766 -12.850 1.00 85.31 84 LEU A CA 1
ATOM 659 C C . LEU A 1 84 ? 4.596 -10.156 -14.282 1.00 85.31 84 LEU A C 1
ATOM 661 O O . LEU A 1 84 ? 3.660 -10.934 -14.454 1.00 85.31 84 LEU A O 1
ATOM 665 N N . PHE A 1 85 ? 5.296 -9.651 -15.300 1.00 85.62 85 PHE A N 1
ATOM 666 C CA . PHE A 1 85 ? 5.036 -10.017 -16.694 1.00 85.62 85 PHE A CA 1
ATOM 667 C C . PHE A 1 85 ? 5.353 -11.495 -16.963 1.00 85.62 85 PHE A C 1
ATOM 669 O O . PHE A 1 85 ? 4.514 -12.176 -17.549 1.00 85.62 85 PHE A O 1
ATOM 676 N N . ASP A 1 86 ? 6.457 -12.027 -16.433 1.00 84.75 86 ASP A N 1
ATOM 677 C CA . ASP A 1 86 ? 6.803 -13.454 -16.524 1.00 84.75 86 ASP A CA 1
ATOM 678 C C . ASP A 1 86 ? 5.691 -14.336 -15.918 1.00 84.75 86 ASP A C 1
ATOM 680 O O . ASP A 1 86 ? 5.341 -15.391 -16.450 1.00 84.75 86 ASP A O 1
ATOM 684 N N . SER A 1 87 ? 5.067 -13.881 -14.823 1.00 81.31 87 SER A N 1
ATOM 685 C CA . SER A 1 87 ? 3.942 -14.590 -14.199 1.00 81.31 87 SER A CA 1
ATOM 686 C C . SER A 1 87 ? 2.687 -14.641 -15.076 1.00 81.31 87 SER A C 1
ATOM 688 O O . SER A 1 87 ? 1.901 -15.580 -14.958 1.00 81.31 87 SER A O 1
ATOM 690 N N . LEU A 1 88 ? 2.503 -13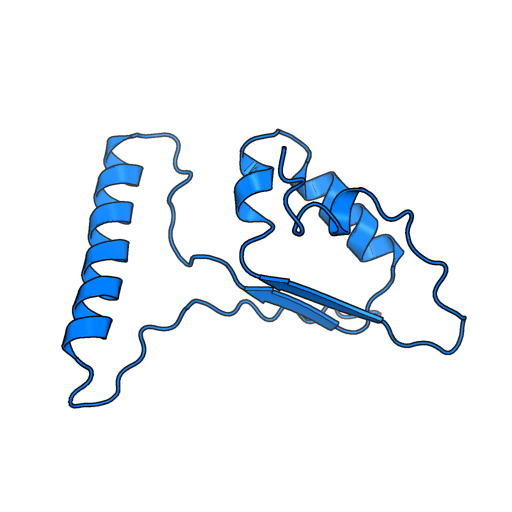.663 -15.971 1.00 81.25 88 LEU A N 1
ATOM 691 C CA . LEU A 1 88 ? 1.417 -13.659 -16.954 1.00 81.25 88 LEU A CA 1
ATOM 692 C C . LEU A 1 88 ? 1.709 -14.630 -18.103 1.00 81.25 88 LEU A C 1
ATOM 694 O O . LEU A 1 88 ? 0.788 -15.276 -18.602 1.00 81.25 88 LEU A O 1
ATOM 698 N N . GLU A 1 89 ? 2.977 -14.767 -18.494 1.00 74.00 89 GLU A N 1
ATOM 699 C CA . GLU A 1 89 ? 3.415 -15.708 -19.533 1.00 74.00 89 GLU A CA 1
ATOM 700 C C . GLU A 1 89 ? 3.337 -17.175 -19.064 1.00 74.00 89 GLU A C 1
ATOM 702 O O . GLU A 1 89 ? 3.052 -18.069 -19.859 1.00 74.00 89 GLU A O 1
ATOM 707 N N . GLY A 1 90 ? 3.488 -17.432 -17.760 1.00 60.19 90 GLY A N 1
ATOM 708 C CA . GLY A 1 90 ? 3.392 -18.762 -17.140 1.00 60.19 90 GLY A CA 1
ATOM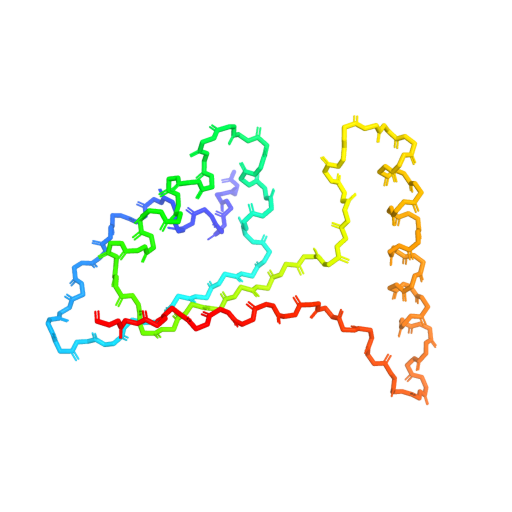 709 C C . GLY A 1 90 ? 1.977 -19.339 -16.954 1.00 60.19 90 GLY A C 1
ATOM 710 O O . GLY A 1 90 ? 1.828 -20.374 -16.297 1.00 60.19 90 GLY A O 1
ATOM 711 N N . TYR A 1 91 ? 0.923 -18.725 -17.506 1.00 55.12 91 TYR A N 1
ATOM 712 C CA . TYR A 1 91 ? -0.473 -19.172 -17.325 1.00 55.12 91 TYR A CA 1
ATOM 713 C C . TYR A 1 91 ? -0.848 -20.496 -18.032 1.00 55.12 91 TYR A C 1
ATOM 715 O O . TYR A 1 91 ? -2.007 -20.906 -17.971 1.00 55.12 91 TYR A O 1
ATOM 723 N N . GLU A 1 92 ? 0.115 -21.231 -18.604 1.00 53.62 92 GLU A N 1
ATOM 724 C CA . GLU A 1 92 ? -0.039 -22.666 -18.914 1.00 53.62 92 GLU A CA 1
ATOM 725 C C . GLU A 1 92 ? 0.306 -23.596 -17.723 1.00 53.62 92 GLU A C 1
ATOM 727 O O . GLU A 1 92 ? 0.149 -24.813 -17.831 1.00 53.62 92 GLU A O 1
ATOM 732 N N . GLY A 1 93 ? 0.727 -23.069 -16.560 1.00 51.75 93 GLY A N 1
ATOM 733 C CA . GLY A 1 93 ? 1.198 -23.908 -15.449 1.00 51.75 93 GLY A CA 1
ATOM 734 C C . GLY A 1 93 ? 1.394 -23.214 -14.096 1.00 51.75 93 GLY A C 1
ATOM 735 O O . GLY A 1 93 ? 2.428 -23.399 -13.470 1.00 51.75 93 GLY A O 1
ATOM 736 N N . GLY A 1 94 ? 0.406 -22.441 -13.635 1.00 48.34 94 GLY A N 1
ATOM 737 C CA . GLY A 1 94 ? 0.119 -22.171 -12.215 1.00 48.34 94 GLY A CA 1
ATOM 738 C C . GLY A 1 94 ? 1.288 -21.909 -11.251 1.00 48.34 94 GLY A C 1
ATOM 739 O O . GLY A 1 94 ? 1.497 -22.695 -10.331 1.00 48.34 94 GLY A O 1
ATOM 740 N N . VAL A 1 95 ? 1.953 -20.755 -11.359 1.00 43.38 95 VAL A N 1
ATOM 741 C CA . VAL A 1 95 ? 2.636 -20.126 -10.212 1.00 43.38 95 VAL A CA 1
ATOM 742 C C . VAL A 1 95 ? 2.264 -18.645 -10.190 1.00 43.38 95 VAL A C 1
ATOM 744 O O . VAL A 1 95 ? 2.766 -17.853 -10.980 1.00 43.38 95 VAL A O 1
ATOM 747 N N . ALA A 1 96 ? 1.349 -18.268 -9.294 1.00 45.94 96 ALA A N 1
ATOM 748 C CA . ALA A 1 96 ? 1.052 -16.868 -9.027 1.00 45.94 96 ALA A CA 1
ATOM 749 C C . ALA A 1 96 ? 2.222 -16.264 -8.241 1.00 45.94 96 ALA A C 1
ATOM 751 O O . ALA A 1 96 ? 2.535 -16.727 -7.142 1.00 45.94 96 ALA A O 1
ATOM 752 N N . VAL A 1 97 ? 2.863 -15.234 -8.795 1.00 46.53 97 VAL A N 1
ATOM 753 C CA . VAL A 1 97 ? 3.765 -14.386 -8.012 1.00 46.53 97 VAL A CA 1
ATOM 754 C C . VAL A 1 97 ? 2.915 -13.713 -6.943 1.00 46.53 97 VAL A C 1
ATOM 756 O O . VAL A 1 97 ? 1.876 -13.115 -7.224 1.00 46.53 97 VAL A O 1
ATOM 759 N N . VAL A 1 98 ? 3.333 -13.905 -5.700 1.00 48.53 98 VAL A N 1
ATOM 760 C CA . VAL A 1 98 ? 2.653 -13.442 -4.498 1.00 48.53 98 VAL A CA 1
ATOM 761 C C . VAL A 1 98 ? 2.568 -11.915 -4.571 1.00 48.53 98 VAL A C 1
ATOM 763 O O . VAL A 1 98 ? 3.570 -11.227 -4.418 1.00 48.53 98 VAL A O 1
ATOM 766 N N . MET A 1 99 ? 1.382 -11.357 -4.823 1.00 52.31 99 MET A N 1
ATOM 767 C CA . MET A 1 99 ? 1.102 -9.994 -4.369 1.00 52.31 99 MET A CA 1
ATOM 768 C C . MET A 1 99 ? 1.175 -10.074 -2.849 1.00 52.31 99 MET A C 1
ATOM 770 O O . MET A 1 99 ? 0.306 -10.701 -2.242 1.00 52.31 99 MET A O 1
ATOM 774 N N . GLY A 1 100 ? 2.250 -9.547 -2.260 1.00 49.91 100 GLY A N 1
ATOM 775 C CA . GLY A 1 100 ? 2.478 -9.559 -0.821 1.00 49.91 100 GLY A CA 1
ATOM 776 C C . GLY A 1 100 ? 1.239 -9.080 -0.067 1.00 49.91 100 GLY A C 1
ATOM 777 O O . GLY A 1 100 ? 0.944 -7.889 0.010 1.00 49.91 100 GLY A O 1
ATOM 778 N N . MET A 1 101 ? 0.478 -10.026 0.478 1.00 41.91 101 MET A N 1
ATOM 779 C CA . MET A 1 101 ? -0.641 -9.744 1.361 1.00 41.91 101 MET A CA 1
ATOM 780 C C . MET A 1 101 ? -0.059 -9.574 2.760 1.00 41.91 101 MET A C 1
ATOM 782 O O . MET A 1 101 ? 0.278 -10.556 3.424 1.00 41.91 101 MET A O 1
ATOM 786 N N . VAL A 1 102 ? 0.067 -8.334 3.227 1.00 47.88 102 VAL A N 1
ATOM 787 C CA . VAL A 1 102 ? 0.426 -8.083 4.624 1.00 47.88 102 VAL A CA 1
ATOM 788 C C . VAL A 1 102 ? -0.863 -8.112 5.443 1.00 47.88 102 VAL A C 1
ATOM 790 O O . VAL A 1 102 ? -1.552 -7.107 5.614 1.00 47.88 102 VAL A O 1
ATOM 793 N N . VAL A 1 103 ? -1.217 -9.290 5.961 1.00 45.78 103 VAL A N 1
ATOM 794 C CA . VAL A 1 103 ? -2.309 -9.411 6.937 1.00 45.78 103 VAL A CA 1
ATOM 795 C C . VAL A 1 103 ? -1.798 -8.952 8.299 1.00 45.78 103 VAL A C 1
ATOM 797 O O . VAL A 1 103 ? -1.126 -9.693 9.014 1.00 45.78 103 VAL A O 1
ATOM 800 N N . GLY A 1 104 ? -2.119 -7.715 8.670 1.00 48.56 104 GLY A N 1
ATOM 801 C CA . GLY A 1 104 ? -1.866 -7.197 10.009 1.00 48.56 104 GLY A CA 1
ATOM 802 C C . GLY A 1 104 ? -3.031 -7.507 10.945 1.00 48.56 104 GLY A C 1
ATOM 803 O O . GLY A 1 104 ? -4.043 -6.813 10.932 1.00 48.56 104 GLY A O 1
ATOM 804 N N . MET A 1 105 ? -2.900 -8.507 11.819 1.00 43.16 105 MET A N 1
ATOM 805 C CA . MET A 1 105 ? -3.820 -8.624 12.955 1.00 43.16 105 MET A CA 1
ATOM 806 C C . MET A 1 105 ? -3.512 -7.496 13.945 1.00 43.16 105 MET A C 1
ATOM 808 O O . MET A 1 105 ? -2.489 -7.527 14.631 1.00 43.16 105 MET A O 1
ATOM 812 N N . VAL A 1 106 ? -4.388 -6.494 14.036 1.00 50.22 106 VAL A N 1
ATOM 813 C CA . VAL A 1 106 ? -4.323 -5.500 15.114 1.00 50.22 106 VAL A CA 1
ATOM 814 C C . VAL A 1 106 ? -4.745 -6.207 16.402 1.00 50.22 106 VAL A C 1
ATOM 816 O O . VAL A 1 106 ? -5.926 -6.322 16.714 1.00 50.22 106 VAL A O 1
ATOM 819 N N . GLY A 1 107 ? -3.765 -6.751 17.127 1.00 40.59 107 GLY A N 1
ATOM 820 C CA . GLY A 1 107 ? -3.978 -7.355 18.436 1.00 40.59 107 GLY A CA 1
ATOM 821 C C . GLY A 1 107 ? -4.464 -6.301 19.426 1.00 40.59 107 GLY A C 1
ATOM 822 O O . GLY A 1 107 ? -3.676 -5.487 19.904 1.00 40.59 107 GLY A O 1
ATOM 823 N N . GLN A 1 108 ? -5.760 -6.316 19.730 1.00 39.91 108 GLN A N 1
ATOM 824 C CA . GLN A 1 108 ? -6.308 -5.601 20.877 1.00 39.91 108 GLN A CA 1
ATOM 825 C C . GLN A 1 108 ? -5.911 -6.384 22.142 1.00 39.91 108 GLN A C 1
ATOM 827 O O . GLN A 1 108 ? -6.329 -7.528 22.320 1.00 39.91 108 GLN A O 1
ATOM 832 N N . ARG A 1 109 ? -5.042 -5.798 22.975 1.00 39.53 109 ARG A N 1
ATOM 833 C CA . ARG A 1 109 ? -5.004 -6.099 24.414 1.00 39.53 109 ARG A CA 1
ATOM 834 C C . ARG A 1 109 ? -6.001 -5.198 25.118 1.00 39.53 109 ARG A C 1
ATOM 836 O O . ARG A 1 109 ? -6.095 -4.026 24.687 1.00 39.53 109 ARG A O 1
#

Secondary structure (DSSP, 8-state):
----GGGGGGTS------TTPPPEEEEES-SGGGGGSTTHHHHHHHHH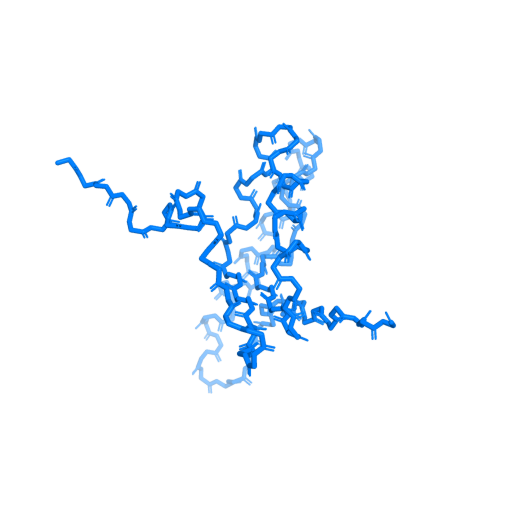HHT--SEEEEE---S-TT-SSHHHHHHHHHHHHHHHHHHHHTTTS-------EEEE-----

Organism: NCBI:txid112253

InterPro domains:
  IPR005202 Transcription factor GRAS [PF03514] (17-90)
  IPR005202 Transcription factor GRAS [PS50985] (1-109)
  IPR005202 Transcription factor GRAS [PTHR31636] (5-89)

Sequence (109 aa):
MAACPFAFFLLDEPEKVGEDEVVAVNSVFELHPLLARPGAIEKVLSAVKEMKPKILTVVEQESNHNGPMFLDRFIESLHYYSTLFDSLEGYEGGVAVVMGMVVGMVGQR

Foldseek 3Di:
DDDDPPCVLVPDDLDPAPPPDADEAEEAANQVVLVVPPCSNVVSVVVVVVNVHQWYKYFHAPWDCPDPDPVRNVVRVCVSVVVVVVQVVCVVPDDDDDSDTPGDRPDDD

pLDDT: mean 72.62, std 20.4, range [28.98, 96.69]

Radius of gyration: 17.57 Å; chains: 1; bounding box: 42×39×44 Å